Protein AF-A0A396QFG9-F1 (afdb_monomer_lite)

Sequence (154 aa):
MPWQSQEIKNYLDIYSLTGQKKYLEDLRSYMVAKDYFAAGEEGVDLLTVKEKAEILIDQRNINNPEGSDGLDGIRQNLRLLRQTNLEDTRLIICSMEGDYNYYDIDRLLSSEEYGDMAGRVVLTAEPNYLARFSSANQVVSYQRRFMNAANGAK

Secondary structure (DSSP, 8-state):
---HHHHHHHHHHHHHHH--THHHHHHHHHHHHTTSS-TT-TT--HHHHHHHHHHHHHHTTTTSTTGGGS-HHHHHHHHHHHHSS-TT--EEE----TTTHHHHHHHHHTSTTTGGGGGGEEE---HHHHHHHHS-HHHHHHHHHHHHHHHH--

Structure (mmCIF, N/CA/C/O backbone):
data_AF-A0A396QFG9-F1
#
_entry.id   AF-A0A396QFG9-F1
#
loop_
_atom_site.group_PDB
_atom_site.id
_atom_site.type_symbol
_atom_site.label_atom_id
_atom_site.label_alt_id
_atom_site.label_comp_id
_atom_site.label_asym_id
_atom_site.label_entity_id
_atom_site.label_seq_id
_atom_site.pdbx_PDB_ins_code
_atom_site.Cartn_x
_atom_site.Cartn_y
_atom_site.Cartn_z
_atom_site.occupancy
_atom_site.B_iso_or_equiv
_atom_site.auth_seq_id
_atom_site.auth_comp_id
_atom_site.auth_asym_id
_atom_site.auth_atom_id
_atom_site.pdbx_PDB_model_num
ATOM 1 N N . MET A 1 1 ? -2.734 6.185 -4.277 1.00 43.31 1 MET A N 1
ATOM 2 C CA . MET A 1 1 ? -3.288 5.469 -3.103 1.00 43.31 1 MET A CA 1
ATOM 3 C C . MET A 1 1 ? -2.950 6.245 -1.838 1.00 43.31 1 MET A C 1
ATOM 5 O O . MET A 1 1 ? -1.851 6.078 -1.323 1.00 43.31 1 MET A O 1
ATOM 9 N N . PRO A 1 2 ? -3.828 7.136 -1.351 1.00 51.00 2 PRO A N 1
ATOM 10 C CA . PRO A 1 2 ? -3.590 7.778 -0.069 1.00 51.00 2 PRO A CA 1
ATOM 11 C C . PRO A 1 2 ? -3.589 6.717 1.040 1.00 51.00 2 PRO A C 1
ATOM 13 O O . PRO A 1 2 ? -4.440 5.830 1.081 1.00 51.00 2 PRO A O 1
ATOM 16 N N . TRP A 1 3 ? -2.574 6.832 1.883 1.00 73.69 3 TRP A N 1
ATOM 17 C CA . TRP A 1 3 ? -2.201 6.133 3.108 1.00 73.69 3 TRP A CA 1
ATOM 18 C C . TRP A 1 3 ? -3.390 5.758 4.006 1.00 73.69 3 TRP A C 1
ATOM 20 O O . TRP A 1 3 ? -3.656 6.408 5.013 1.00 73.69 3 TRP A O 1
ATOM 30 N N . GLN A 1 4 ? -4.127 4.700 3.654 1.00 84.12 4 GLN A N 1
ATOM 31 C CA . GLN A 1 4 ? -5.367 4.337 4.355 1.00 84.12 4 GLN A CA 1
ATOM 32 C C . GLN A 1 4 ? -5.133 4.062 5.843 1.00 84.12 4 GLN A C 1
ATOM 34 O O . GLN A 1 4 ? -5.917 4.482 6.687 1.00 84.12 4 GLN A O 1
ATOM 39 N N . SER A 1 5 ? -4.024 3.398 6.168 1.00 87.88 5 SER A N 1
ATOM 40 C CA . SER A 1 5 ? -3.612 3.126 7.546 1.00 87.88 5 SER A CA 1
ATOM 41 C C . SER A 1 5 ? -3.380 4.426 8.325 1.00 87.88 5 SER A C 1
ATOM 43 O O . SER A 1 5 ? -3.782 4.524 9.482 1.00 87.88 5 SER A O 1
ATOM 45 N N . GLN A 1 6 ? -2.792 5.444 7.685 1.00 89.25 6 GLN A N 1
ATOM 46 C CA . GLN A 1 6 ? -2.527 6.744 8.305 1.00 89.25 6 GLN A CA 1
ATOM 47 C C . GLN A 1 6 ? -3.822 7.515 8.559 1.00 89.25 6 GLN A C 1
ATOM 49 O O . GLN A 1 6 ? -3.986 8.088 9.630 1.00 89.25 6 GLN A O 1
ATOM 54 N N . GLU A 1 7 ? -4.763 7.486 7.616 1.00 91.00 7 GLU A N 1
ATOM 55 C CA . GLU A 1 7 ? -6.079 8.108 7.795 1.00 91.00 7 GLU A CA 1
ATOM 56 C C . GLU A 1 7 ? -6.853 7.459 8.949 1.00 91.00 7 GLU A C 1
ATOM 58 O O . GLU A 1 7 ? -7.350 8.159 9.831 1.00 91.00 7 GLU A O 1
ATOM 63 N N . ILE A 1 8 ? -6.885 6.122 9.007 1.00 93.75 8 ILE A N 1
ATOM 64 C CA . ILE A 1 8 ? -7.499 5.384 10.123 1.00 93.75 8 ILE A CA 1
ATOM 65 C C . ILE A 1 8 ? -6.832 5.779 11.448 1.00 93.75 8 ILE A C 1
ATOM 67 O O . ILE A 1 8 ? -7.526 6.064 12.428 1.00 93.75 8 ILE A O 1
ATOM 71 N N . LYS A 1 9 ? -5.494 5.865 11.473 1.00 93.12 9 LYS A N 1
ATOM 72 C CA . LYS A 1 9 ? -4.738 6.295 12.654 1.00 93.12 9 LYS A CA 1
ATOM 73 C C . LYS A 1 9 ? -5.111 7.709 13.085 1.00 93.12 9 LYS A C 1
ATOM 75 O O . LYS A 1 9 ? -5.359 7.925 14.266 1.00 93.12 9 LYS A O 1
ATOM 80 N N . ASN A 1 10 ? -5.218 8.647 12.147 1.00 94.19 10 ASN A N 1
ATOM 81 C CA . ASN A 1 10 ? -5.577 10.032 12.442 1.00 94.19 10 ASN A CA 1
ATOM 82 C C . ASN A 1 10 ? -6.943 10.119 13.145 1.00 94.19 10 ASN A C 1
ATOM 84 O O . ASN A 1 10 ? -7.072 10.824 14.145 1.00 94.19 10 ASN A O 1
ATOM 88 N N . TYR A 1 11 ? -7.951 9.370 12.682 1.00 96.00 11 TYR A N 1
ATOM 89 C CA . TYR A 1 11 ? -9.261 9.339 13.342 1.00 96.00 11 TYR A CA 1
ATOM 90 C C . TYR A 1 11 ? -9.190 8.795 14.773 1.00 96.00 11 TYR A C 1
ATOM 92 O O . TYR A 1 11 ? -9.790 9.379 15.682 1.00 96.00 11 TYR A O 1
ATOM 100 N N . LEU A 1 12 ? -8.452 7.702 14.990 1.00 95.38 12 LEU A N 1
ATOM 101 C CA . LEU A 1 12 ? -8.295 7.113 16.321 1.00 95.38 12 LEU A CA 1
ATOM 102 C C . LEU A 1 12 ? -7.505 8.013 17.270 1.00 95.38 12 LEU A C 1
ATOM 104 O O . LEU A 1 12 ? -7.906 8.176 18.422 1.00 95.38 12 LEU A O 1
ATOM 108 N N . ASP A 1 13 ? -6.426 8.631 16.791 1.00 95.19 13 ASP A N 1
ATOM 109 C CA . ASP A 1 13 ? -5.609 9.553 17.576 1.00 95.19 13 ASP A CA 1
ATOM 110 C C . ASP A 1 13 ? -6.464 10.740 18.041 1.00 95.19 13 ASP A C 1
ATOM 112 O O . ASP A 1 13 ? -6.509 11.050 19.234 1.00 95.19 13 ASP A O 1
ATOM 116 N N . ILE A 1 14 ? -7.223 11.367 17.135 1.00 95.69 14 ILE A N 1
ATOM 117 C CA . ILE A 1 14 ? -8.086 12.501 17.489 1.00 95.69 14 ILE A CA 1
ATOM 118 C C . ILE A 1 14 ? -9.203 12.065 18.446 1.00 95.69 14 ILE A C 1
ATOM 120 O O . ILE A 1 14 ? -9.503 12.778 19.410 1.00 95.69 14 ILE A O 1
ATOM 124 N N . TYR A 1 15 ? -9.801 10.888 18.239 1.00 96.38 15 TYR A N 1
ATOM 125 C CA . TYR A 1 15 ? -10.767 10.334 19.186 1.00 96.38 15 TYR A CA 1
ATOM 126 C C . TYR A 1 15 ? -10.146 10.131 20.575 1.00 96.38 15 TYR A C 1
ATOM 128 O O . TYR A 1 15 ? -10.753 10.521 21.570 1.00 96.38 15 TYR A O 1
ATOM 136 N N . SER A 1 16 ? -8.929 9.590 20.655 1.00 94.31 16 SER A N 1
ATOM 137 C CA . SER A 1 16 ? -8.236 9.354 21.928 1.00 94.31 16 SER A CA 1
ATOM 138 C C . SER A 1 16 ? -7.942 10.649 22.693 1.00 94.31 16 SER A C 1
ATOM 140 O O . SER A 1 16 ? -8.039 10.676 23.918 1.00 94.31 16 SER A O 1
ATOM 142 N N . LEU A 1 17 ? -7.655 11.740 21.972 1.00 95.81 17 LEU A N 1
ATOM 143 C CA . LEU A 1 17 ? -7.371 13.055 22.548 1.00 95.81 17 LEU A CA 1
ATOM 144 C C . LEU A 1 17 ? -8.635 13.820 22.959 1.00 95.81 17 LEU A C 1
ATOM 146 O O . LEU A 1 17 ? -8.606 14.586 23.919 1.00 95.81 17 LEU A O 1
ATOM 150 N N . THR A 1 18 ? -9.735 13.658 22.219 1.00 95.88 18 THR A N 1
ATOM 151 C CA . THR A 1 18 ? -10.941 14.492 22.382 1.00 95.88 18 THR A CA 1
ATOM 152 C C . THR A 1 18 ? -12.105 13.778 23.065 1.00 95.88 18 THR A C 1
ATOM 154 O O . THR A 1 18 ? -12.995 14.440 23.597 1.00 95.88 18 THR A O 1
ATOM 157 N N . GLY A 1 19 ? -12.155 12.445 23.001 1.00 93.06 19 GLY A N 1
ATOM 158 C CA . GLY A 1 19 ? -13.299 11.627 23.412 1.00 93.06 19 GLY A CA 1
ATOM 159 C C . GLY A 1 19 ? -14.570 11.842 22.576 1.00 93.06 19 GLY A C 1
ATOM 160 O O . GLY A 1 19 ? -15.638 11.344 22.939 1.00 93.06 19 GLY A O 1
ATOM 161 N N . GLN A 1 20 ? -14.506 12.598 21.473 1.00 93.94 20 GLN A N 1
ATOM 162 C CA . GLN A 1 20 ? -15.688 12.947 20.686 1.00 93.94 20 GLN A CA 1
ATOM 163 C C . GLN A 1 20 ? -16.093 11.802 19.753 1.00 93.94 20 GLN A C 1
ATOM 165 O O . GLN A 1 20 ? -15.393 11.487 18.794 1.00 93.94 20 GLN A O 1
ATOM 170 N N . LYS A 1 21 ? -17.284 11.233 19.981 1.00 94.56 21 LYS A N 1
ATOM 171 C CA . LYS A 1 21 ? -17.836 10.117 19.186 1.00 94.56 21 LYS A CA 1
ATOM 172 C C . LYS A 1 21 ? -17.927 10.398 17.685 1.00 94.56 21 LYS A C 1
ATOM 174 O O . LYS A 1 21 ? -17.823 9.460 16.903 1.00 94.56 21 LYS A O 1
ATOM 179 N N . LYS A 1 22 ? -18.051 11.669 17.292 1.00 95.94 22 LYS A N 1
ATOM 180 C CA . LYS A 1 22 ? -18.069 12.101 15.891 1.00 95.94 22 LYS A CA 1
ATOM 181 C C . LYS A 1 22 ? -16.900 11.524 15.083 1.00 95.94 22 LYS A C 1
ATOM 183 O O . LYS A 1 22 ? -17.103 11.074 13.966 1.00 95.94 22 LYS A O 1
ATOM 188 N N . TYR A 1 23 ? -15.696 11.451 15.654 1.00 96.00 23 TYR A N 1
ATOM 189 C CA . TYR A 1 23 ? -14.540 10.900 14.939 1.00 96.00 23 TYR A CA 1
ATOM 190 C C . TYR A 1 23 ? -14.660 9.395 14.667 1.00 96.00 23 TYR A C 1
ATOM 192 O O . TYR A 1 23 ? -14.132 8.919 13.668 1.00 96.00 23 TYR A O 1
ATOM 200 N N . LEU A 1 24 ? -15.391 8.649 15.504 1.00 96.19 24 LEU A N 1
ATOM 201 C CA . LEU A 1 24 ? -15.711 7.245 15.233 1.00 96.19 24 LEU A CA 1
ATOM 202 C C . LEU A 1 24 ? -16.830 7.102 14.190 1.00 96.19 24 LEU A C 1
ATOM 204 O O . LEU A 1 24 ? -16.826 6.141 13.427 1.00 96.19 24 LEU A O 1
ATOM 208 N N . GLU A 1 25 ? -17.771 8.047 14.126 1.00 95.69 25 GLU A N 1
ATOM 209 C CA . GLU A 1 25 ? -18.801 8.096 13.075 1.00 95.69 25 GLU A CA 1
ATOM 210 C C . GLU A 1 25 ? -18.185 8.414 11.704 1.00 95.69 25 GLU A C 1
ATOM 212 O O . GLU A 1 25 ? -18.510 7.763 10.705 1.00 95.69 25 GLU A O 1
ATOM 217 N N . ASP A 1 26 ? -17.252 9.368 11.670 1.00 95.62 26 ASP A N 1
ATOM 218 C CA . ASP A 1 26 ? -16.472 9.719 10.484 1.00 95.62 26 ASP A CA 1
ATOM 219 C C . ASP A 1 26 ? -15.583 8.537 10.061 1.00 95.62 26 ASP A C 1
ATOM 221 O O . ASP A 1 26 ? -15.575 8.161 8.888 1.00 95.62 26 ASP A O 1
ATOM 225 N N . LEU A 1 27 ? -14.915 7.876 11.018 1.00 96.06 27 LEU A N 1
ATOM 226 C CA . LEU A 1 27 ? -14.138 6.659 10.768 1.00 96.06 27 LEU A CA 1
ATOM 227 C C . LEU A 1 27 ? -15.005 5.526 10.211 1.00 96.06 27 LEU A C 1
ATOM 229 O O . LEU A 1 27 ? -14.605 4.871 9.253 1.00 96.06 27 LEU A O 1
ATOM 233 N N . ARG A 1 28 ? -16.204 5.299 10.759 1.00 95.44 28 ARG A N 1
ATOM 234 C CA . ARG A 1 28 ? -17.142 4.297 10.231 1.00 95.44 28 ARG A CA 1
ATOM 235 C C . ARG A 1 28 ? -17.504 4.605 8.784 1.00 95.44 28 ARG A C 1
ATOM 237 O O . ARG A 1 28 ? -17.432 3.721 7.935 1.00 95.44 28 ARG A O 1
ATOM 244 N N . SER A 1 29 ? -17.847 5.859 8.502 1.00 93.94 29 SER A N 1
ATOM 245 C CA . SER A 1 29 ? -18.189 6.317 7.153 1.00 93.94 29 SER A CA 1
ATOM 246 C C . SER A 1 29 ? -17.020 6.118 6.184 1.00 93.94 29 SER A C 1
ATOM 248 O O . SER A 1 29 ? -17.211 5.625 5.074 1.00 93.94 29 SER A O 1
ATOM 250 N N . TYR A 1 30 ? -15.798 6.421 6.628 1.00 94.38 30 TYR A N 1
ATOM 251 C CA . TYR A 1 30 ? -14.573 6.159 5.878 1.00 94.38 30 TYR A CA 1
ATOM 252 C C . TYR A 1 30 ? -14.365 4.660 5.618 1.00 94.38 30 TYR A C 1
ATOM 254 O O . TYR A 1 30 ? -14.087 4.264 4.489 1.00 94.38 30 TYR A O 1
ATOM 262 N N . MET A 1 31 ? -14.528 3.816 6.639 1.00 94.06 31 MET A N 1
ATOM 263 C CA . MET A 1 31 ? -14.329 2.370 6.537 1.00 94.06 31 MET A CA 1
ATOM 264 C C . MET A 1 31 ? -15.358 1.699 5.620 1.00 94.06 31 MET A C 1
ATOM 266 O O . MET A 1 31 ? -14.980 0.814 4.858 1.00 94.06 31 MET A O 1
ATOM 270 N N . VAL A 1 32 ? -16.618 2.143 5.630 1.00 92.88 32 VAL A N 1
ATOM 271 C CA . VAL A 1 32 ? -17.638 1.700 4.662 1.00 92.88 32 VAL A CA 1
ATOM 272 C C . VAL A 1 32 ? -17.263 2.152 3.247 1.00 92.88 32 VAL A C 1
ATOM 274 O O . VAL A 1 32 ? -17.252 1.345 2.328 1.00 92.88 32 VAL A O 1
ATOM 277 N N . ALA A 1 33 ? -16.866 3.416 3.065 1.00 91.81 33 ALA A N 1
ATOM 278 C CA . ALA A 1 33 ? -16.471 3.950 1.756 1.00 91.81 33 ALA A CA 1
ATOM 279 C C . ALA A 1 33 ? -15.191 3.319 1.172 1.00 91.81 33 ALA A C 1
ATOM 281 O O . ALA A 1 33 ? -14.880 3.526 -0.003 1.00 91.81 33 ALA A O 1
ATOM 282 N N . LYS A 1 34 ? -14.413 2.612 1.998 1.00 90.62 34 LYS A N 1
ATOM 283 C CA . LYS A 1 34 ? -13.196 1.881 1.617 1.00 90.62 34 LYS A CA 1
ATOM 284 C C . LYS A 1 34 ? -13.363 0.364 1.709 1.00 90.62 34 LYS A C 1
ATOM 286 O O . LYS A 1 34 ? -12.360 -0.341 1.757 1.00 90.62 34 LYS A O 1
ATOM 291 N N . ASP A 1 35 ? -14.605 -0.115 1.756 1.00 90.44 35 ASP A N 1
ATOM 292 C CA . ASP A 1 35 ? -14.962 -1.537 1.727 1.00 90.44 35 ASP A CA 1
ATOM 293 C C . ASP A 1 35 ? -14.361 -2.369 2.881 1.00 90.44 35 ASP A C 1
ATOM 295 O O . ASP A 1 35 ? -14.256 -3.593 2.801 1.00 90.44 35 ASP A O 1
ATOM 299 N N . TYR A 1 36 ? -13.985 -1.732 3.999 1.00 90.88 36 TYR A N 1
ATOM 300 C CA . TYR A 1 36 ? -13.642 -2.452 5.233 1.00 90.88 3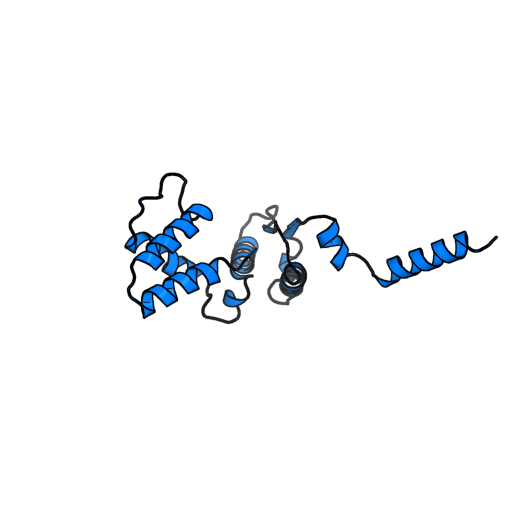6 TYR A CA 1
ATOM 301 C C . TYR A 1 36 ? -14.887 -3.028 5.914 1.00 90.88 36 TYR A C 1
ATOM 303 O O . TYR A 1 36 ? -14.764 -3.943 6.728 1.00 90.88 36 TYR A O 1
ATOM 311 N N . PHE A 1 37 ? -16.064 -2.490 5.608 1.00 92.25 37 PHE A N 1
ATOM 312 C CA . PHE A 1 37 ? -17.373 -3.025 5.971 1.00 92.25 37 PHE A CA 1
ATOM 313 C C . PHE A 1 37 ? -18.192 -3.210 4.694 1.00 92.25 37 PHE A C 1
ATOM 315 O O . PHE A 1 37 ? -17.999 -2.472 3.727 1.00 92.25 37 PHE A O 1
ATOM 322 N N . ALA A 1 38 ? -19.068 -4.210 4.676 1.00 87.00 38 ALA A N 1
ATOM 323 C CA . ALA A 1 38 ? -19.897 -4.498 3.515 1.00 87.00 38 ALA A CA 1
ATOM 324 C C . ALA A 1 38 ? -20.958 -3.403 3.299 1.00 87.00 38 ALA A C 1
ATOM 326 O O . ALA A 1 38 ? -21.370 -2.710 4.230 1.00 87.00 38 ALA A O 1
ATOM 327 N N . ALA A 1 39 ? -21.445 -3.273 2.062 1.00 79.31 39 ALA A N 1
ATOM 328 C CA . ALA A 1 39 ? -22.589 -2.412 1.768 1.00 79.31 39 ALA A CA 1
ATOM 329 C C . ALA A 1 39 ? -23.810 -2.854 2.603 1.00 79.31 39 ALA A C 1
ATOM 331 O O . ALA A 1 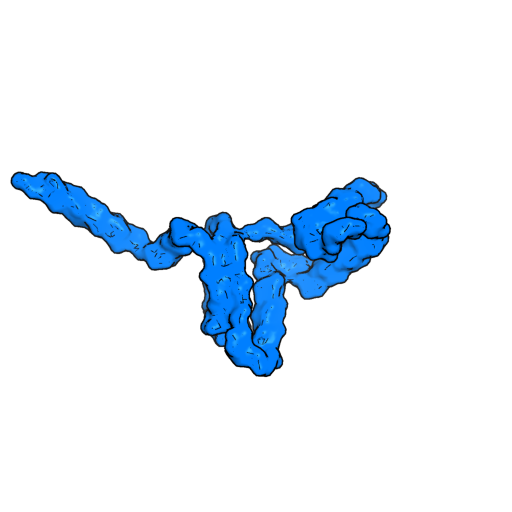39 ? -24.155 -4.039 2.598 1.00 79.31 39 ALA A O 1
ATOM 332 N N . GLY A 1 40 ? -24.457 -1.926 3.316 1.00 79.81 40 GLY A N 1
ATOM 333 C CA . GLY A 1 40 ? -25.531 -2.234 4.271 1.00 79.81 40 GLY A CA 1
ATOM 334 C C . GLY A 1 40 ? -25.086 -2.333 5.739 1.00 79.81 40 GLY A C 1
ATOM 335 O O . GLY A 1 40 ? -25.929 -2.489 6.624 1.00 79.81 40 GLY A O 1
ATOM 336 N N . GLU A 1 41 ? -23.783 -2.240 6.026 1.00 84.88 41 GLU A N 1
ATOM 337 C CA . GLU A 1 41 ? -23.226 -2.218 7.387 1.00 84.88 41 GLU A CA 1
ATOM 338 C C . GLU A 1 41 ? -23.023 -0.784 7.931 1.00 84.88 41 GLU A C 1
ATOM 340 O O . GLU A 1 41 ? -22.219 -0.546 8.833 1.00 84.88 41 GLU A O 1
ATOM 345 N N . GLU A 1 42 ? -23.775 0.210 7.445 1.00 86.94 42 GLU A N 1
ATOM 346 C CA . GLU A 1 42 ? -23.637 1.611 7.884 1.00 86.94 42 GLU A CA 1
ATOM 347 C C . GLU A 1 42 ? -24.008 1.811 9.367 1.00 86.94 42 GLU A C 1
ATOM 349 O O . GLU A 1 42 ? -23.629 2.803 9.994 1.00 86.94 42 GLU A O 1
ATOM 354 N N . GLY A 1 43 ? -24.744 0.853 9.938 1.00 89.31 43 GLY A N 1
ATOM 355 C CA . GLY A 1 43 ? -25.191 0.837 11.327 1.00 89.31 43 GLY A CA 1
ATOM 356 C C . GLY A 1 43 ? -24.260 0.131 12.316 1.00 89.31 43 GLY A C 1
ATOM 357 O O . GLY A 1 43 ? -24.658 -0.008 13.472 1.00 89.31 43 GLY A O 1
ATOM 358 N N . VAL A 1 44 ? -23.064 -0.325 11.912 1.00 91.88 44 VAL A N 1
ATOM 359 C CA . VAL A 1 44 ? -22.130 -1.011 12.831 1.00 91.88 44 VAL A CA 1
ATOM 360 C C . VAL A 1 44 ? -21.828 -0.128 14.043 1.00 91.88 44 VAL A C 1
ATOM 362 O O . VAL A 1 44 ? -21.655 1.091 13.929 1.00 91.88 44 VAL A O 1
ATOM 365 N N . ASP A 1 45 ? -21.799 -0.756 15.217 1.00 95.31 45 ASP A N 1
ATOM 366 C CA . ASP A 1 45 ? -21.520 -0.099 16.487 1.00 95.31 45 ASP A CA 1
ATOM 367 C C . ASP A 1 45 ? -20.128 0.568 16.495 1.00 95.31 45 ASP A C 1
ATOM 369 O O . ASP A 1 45 ? -19.149 0.044 15.962 1.00 95.31 45 ASP A O 1
ATOM 373 N N . LEU A 1 46 ? -20.036 1.742 17.126 1.00 95.06 46 LEU A N 1
ATOM 374 C CA . LEU A 1 46 ? -18.819 2.557 17.125 1.00 95.06 46 LEU A CA 1
ATOM 375 C C . LEU A 1 46 ? -17.662 1.897 17.883 1.00 95.06 46 LEU A C 1
ATOM 377 O O . LEU A 1 46 ? -16.507 2.118 17.518 1.00 95.06 46 LEU A O 1
ATOM 381 N N . LEU A 1 47 ? -17.944 1.098 18.918 1.00 95.19 47 LEU A N 1
ATOM 382 C CA . LEU A 1 47 ? -16.897 0.357 19.623 1.00 95.19 47 LEU A CA 1
ATOM 383 C C . LEU A 1 47 ? -16.318 -0.734 18.716 1.00 95.19 47 LEU A C 1
ATOM 385 O O . LEU A 1 47 ? -15.103 -0.845 18.607 1.00 95.19 47 LEU A O 1
ATOM 389 N N . THR A 1 48 ? -17.169 -1.439 17.973 1.00 95.12 48 THR A N 1
ATOM 390 C CA . THR A 1 48 ? -16.751 -2.441 16.978 1.00 95.12 48 THR A CA 1
ATOM 391 C C . THR A 1 48 ? -15.901 -1.815 15.864 1.00 95.12 48 THR A C 1
ATOM 393 O O . THR A 1 48 ? -14.886 -2.379 15.452 1.00 95.12 48 THR A O 1
ATOM 396 N N . VAL A 1 49 ? -16.278 -0.621 15.389 1.00 95.69 49 VAL A N 1
ATOM 397 C CA . VAL A 1 49 ? -15.480 0.153 14.418 1.00 95.69 49 VAL A CA 1
ATOM 398 C C . VAL A 1 49 ? -14.105 0.484 14.992 1.00 95.69 49 VAL A C 1
ATOM 400 O O . VAL A 1 49 ? -13.095 0.262 14.324 1.00 95.69 49 VAL A O 1
ATOM 403 N N . LYS A 1 50 ? -14.062 0.974 16.236 1.00 96.50 50 LYS A N 1
ATOM 404 C CA . LYS A 1 50 ? -12.819 1.305 16.940 1.00 96.50 50 LYS A CA 1
ATOM 405 C C . LYS A 1 50 ? -11.916 0.079 17.086 1.00 96.50 50 LYS A C 1
ATOM 407 O O . LYS A 1 50 ? -10.763 0.140 16.678 1.00 96.50 50 LYS A O 1
ATOM 412 N N . GLU A 1 51 ? -12.442 -1.027 17.607 1.00 96.50 51 GLU A N 1
ATOM 413 C CA . GLU A 1 51 ? -11.689 -2.272 17.809 1.00 96.50 51 GLU A CA 1
ATOM 414 C C . GLU A 1 51 ? -11.113 -2.798 16.490 1.00 96.50 51 GLU A C 1
ATOM 416 O O . GLU A 1 51 ? -9.930 -3.124 16.408 1.00 96.50 51 GLU A O 1
ATOM 421 N N . LYS A 1 52 ? -11.915 -2.812 15.417 1.00 95.19 52 LYS A N 1
ATOM 422 C CA . LYS A 1 52 ? -11.448 -3.236 14.091 1.00 95.19 52 LYS A CA 1
ATOM 423 C C . LYS A 1 52 ? -10.344 -2.325 13.555 1.00 95.19 52 LYS A C 1
ATOM 425 O O . LYS A 1 52 ? -9.368 -2.818 12.993 1.00 95.19 52 LYS A O 1
ATOM 430 N N . ALA A 1 53 ? -10.486 -1.013 13.718 1.00 95.06 53 ALA A N 1
ATOM 431 C CA . ALA A 1 53 ? -9.482 -0.040 13.303 1.00 95.06 53 ALA A CA 1
ATOM 432 C C . ALA A 1 53 ? -8.168 -0.181 14.091 1.00 95.06 53 ALA A C 1
ATOM 434 O O . ALA A 1 53 ? -7.094 -0.129 13.493 1.00 95.06 53 ALA A O 1
ATOM 435 N N . GLU A 1 54 ? -8.246 -0.419 15.402 1.00 94.88 54 GLU A N 1
ATOM 436 C CA . GLU A 1 54 ? -7.080 -0.671 16.258 1.00 94.88 54 GLU A CA 1
ATOM 437 C C . GLU A 1 54 ? -6.347 -1.950 15.829 1.00 94.88 54 GLU A C 1
ATOM 439 O O . GLU A 1 54 ? -5.131 -1.921 15.642 1.00 94.88 54 GLU A O 1
ATOM 444 N N . ILE A 1 55 ? -7.083 -3.037 15.560 1.00 93.69 55 ILE A N 1
ATOM 445 C CA . ILE A 1 55 ? -6.517 -4.288 15.027 1.00 93.69 55 ILE A CA 1
ATOM 446 C C . ILE A 1 55 ? -5.837 -4.056 13.673 1.00 93.69 55 ILE A C 1
ATOM 448 O O . ILE A 1 55 ? -4.738 -4.556 13.444 1.00 93.69 55 ILE A O 1
ATOM 452 N N . LEU A 1 56 ? -6.464 -3.302 12.763 1.00 90.81 56 LEU A N 1
ATOM 453 C CA . LEU A 1 56 ? -5.895 -3.016 11.441 1.00 90.81 56 LEU A CA 1
ATOM 454 C C . LEU A 1 56 ? -4.570 -2.258 11.537 1.00 90.81 56 LEU A C 1
ATOM 456 O O . LEU A 1 56 ? -3.626 -2.586 10.822 1.00 90.81 56 LEU A O 1
ATOM 460 N N . ILE A 1 57 ? -4.501 -1.254 12.407 1.00 90.56 57 ILE A N 1
ATOM 461 C CA . ILE A 1 57 ? -3.295 -0.456 12.637 1.00 90.56 57 ILE A CA 1
ATOM 462 C C . ILE A 1 57 ? -2.169 -1.297 13.230 1.00 90.56 57 ILE A C 1
ATOM 464 O O . ILE A 1 57 ? -1.028 -1.195 12.772 1.00 90.56 57 ILE A O 1
ATOM 468 N N . ASP A 1 58 ? -2.495 -2.123 14.222 1.00 89.62 58 ASP A N 1
ATOM 469 C CA . ASP A 1 58 ? -1.537 -3.004 14.882 1.00 89.62 58 ASP A CA 1
ATOM 470 C C . ASP A 1 58 ? -0.959 -4.021 13.888 1.00 89.62 58 ASP A C 1
ATOM 472 O O . ASP A 1 58 ? 0.254 -4.098 13.698 1.00 89.62 58 ASP A O 1
ATOM 476 N N . GLN A 1 59 ? -1.830 -4.700 13.133 1.00 85.88 59 GLN A N 1
ATOM 477 C CA . GLN A 1 59 ? -1.436 -5.658 12.093 1.00 85.88 59 GLN A CA 1
ATOM 478 C C . GLN A 1 59 ? -0.572 -5.035 10.990 1.00 85.88 59 GLN A C 1
ATOM 480 O O . GLN A 1 59 ? 0.292 -5.703 10.425 1.00 85.88 59 GLN A O 1
ATOM 485 N N . ARG A 1 60 ? -0.801 -3.761 10.663 1.00 85.75 60 ARG A N 1
ATOM 486 C CA . ARG A 1 60 ? -0.047 -3.030 9.635 1.00 85.75 60 ARG A CA 1
ATOM 487 C C . ARG A 1 60 ? 1.227 -2.376 10.160 1.00 85.75 60 ARG A C 1
ATOM 489 O O . ARG A 1 60 ? 1.977 -1.798 9.378 1.00 85.75 60 ARG A O 1
ATOM 496 N N . ASN A 1 61 ? 1.494 -2.494 11.460 1.00 87.25 61 ASN A N 1
ATOM 497 C CA . ASN A 1 61 ? 2.722 -2.033 12.098 1.00 87.25 61 ASN A CA 1
ATOM 498 C C . ASN A 1 61 ? 2.997 -0.530 11.890 1.00 87.25 61 ASN A C 1
ATOM 500 O O . ASN A 1 61 ? 4.145 -0.099 11.821 1.00 87.25 61 ASN A O 1
ATOM 504 N N . ILE A 1 62 ? 1.949 0.296 11.779 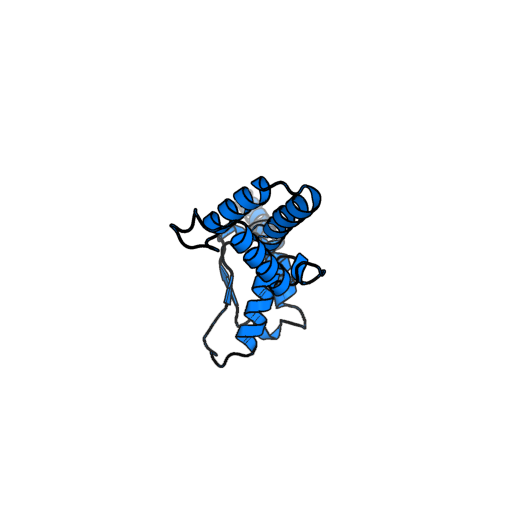1.00 87.50 62 ILE A N 1
ATOM 505 C CA . ILE A 1 62 ? 2.084 1.705 11.353 1.00 87.50 62 ILE A CA 1
ATOM 506 C C . ILE A 1 62 ? 2.896 2.572 12.327 1.00 87.50 62 ILE A C 1
ATOM 508 O O . ILE A 1 62 ? 3.360 3.654 11.984 1.00 87.50 62 ILE A O 1
ATOM 512 N N . ASN A 1 63 ? 3.038 2.124 13.573 1.00 86.38 63 ASN A N 1
ATOM 513 C CA . ASN A 1 63 ? 3.720 2.875 14.622 1.00 86.38 63 ASN A CA 1
ATOM 514 C C . ASN A 1 63 ? 5.251 2.819 14.493 1.00 86.38 63 ASN A C 1
ATOM 516 O O . ASN A 1 63 ? 5.952 3.381 15.335 1.00 86.38 63 ASN A O 1
ATOM 520 N N . ASN A 1 64 ? 5.780 2.150 13.465 1.00 87.94 64 ASN A N 1
ATOM 521 C CA . ASN A 1 64 ? 7.201 2.114 13.164 1.00 87.94 64 ASN A CA 1
ATOM 522 C C . ASN A 1 64 ? 7.502 2.645 11.745 1.00 87.94 64 ASN A C 1
ATOM 524 O O . ASN A 1 64 ? 6.594 2.755 10.918 1.00 87.94 64 ASN A O 1
ATOM 528 N N . PRO A 1 65 ? 8.777 2.962 11.438 1.00 85.44 65 PRO A N 1
ATOM 529 C CA . PRO A 1 65 ? 9.150 3.494 10.129 1.00 85.44 65 PRO A CA 1
ATOM 530 C C . PRO A 1 65 ? 8.729 2.599 8.957 1.00 85.44 65 PRO A C 1
ATOM 532 O O . PRO A 1 65 ? 8.294 3.114 7.935 1.00 85.44 65 PRO A O 1
ATOM 535 N N . GLU A 1 66 ? 8.806 1.276 9.123 1.00 83.88 66 GLU A N 1
ATOM 536 C CA . GLU A 1 66 ? 8.457 0.302 8.086 1.00 83.88 66 GLU A CA 1
ATOM 537 C C . GLU A 1 66 ? 6.961 0.312 7.740 1.00 83.88 66 GLU A C 1
ATOM 539 O O . GLU A 1 66 ? 6.612 0.313 6.570 1.00 83.88 66 GLU A O 1
ATOM 544 N N . GLY A 1 67 ? 6.057 0.322 8.719 1.00 84.50 67 GLY A N 1
ATOM 545 C CA . GLY A 1 67 ? 4.615 0.343 8.460 1.00 84.50 67 GLY A CA 1
ATOM 546 C C . GLY A 1 67 ? 4.091 1.735 8.105 1.00 84.50 67 GLY A C 1
ATOM 547 O O . GLY A 1 67 ? 3.050 1.866 7.466 1.00 84.50 67 GLY A O 1
ATOM 548 N N . SER A 1 68 ? 4.811 2.788 8.499 1.00 85.00 68 SER A N 1
ATOM 549 C CA . SER A 1 68 ? 4.405 4.176 8.252 1.00 85.00 68 SER A CA 1
ATOM 550 C C . SER A 1 68 ? 4.702 4.686 6.839 1.00 85.00 68 SER A C 1
ATOM 552 O O . SER A 1 68 ? 4.259 5.781 6.508 1.00 85.00 68 SER A O 1
ATOM 554 N N . ASP A 1 69 ? 5.427 3.923 6.009 1.00 85.88 69 ASP A N 1
ATOM 555 C CA . ASP A 1 69 ? 5.846 4.322 4.655 1.00 85.88 69 ASP A CA 1
ATOM 556 C C . ASP A 1 69 ? 4.845 3.954 3.535 1.00 85.88 69 ASP A C 1
ATOM 558 O O . ASP A 1 69 ? 5.131 4.148 2.353 1.00 85.88 69 ASP A O 1
ATOM 562 N N . GLY A 1 70 ? 3.648 3.477 3.906 1.00 84.00 70 GLY A N 1
ATOM 563 C CA . GLY A 1 70 ? 2.526 3.283 2.980 1.00 84.00 70 GLY A CA 1
ATOM 564 C C . GLY A 1 70 ? 2.659 2.054 2.086 1.00 84.00 70 GLY A C 1
ATOM 565 O O . GLY A 1 70 ? 1.789 1.805 1.247 1.00 84.00 70 GLY A O 1
ATOM 566 N N . LEU A 1 71 ? 3.726 1.273 2.272 1.00 89.06 71 LEU A N 1
ATOM 567 C CA . LEU A 1 71 ? 3.950 -0.012 1.615 1.00 89.06 71 LEU A CA 1
ATOM 568 C C . LEU A 1 71 ? 3.619 -1.196 2.537 1.00 89.06 71 LEU A C 1
ATOM 570 O O . LEU A 1 71 ? 3.834 -2.346 2.152 1.00 89.06 71 LEU A O 1
ATOM 574 N N . ASP A 1 72 ? 3.075 -0.939 3.728 1.00 86.88 72 ASP A N 1
ATOM 575 C CA . ASP A 1 72 ? 2.625 -1.917 4.727 1.00 86.88 72 ASP A CA 1
ATOM 576 C C . ASP A 1 72 ? 1.792 -3.055 4.114 1.00 86.88 72 ASP A C 1
ATOM 578 O O . ASP A 1 72 ? 2.114 -4.238 4.266 1.00 86.88 72 ASP A O 1
ATOM 582 N N . GLY A 1 73 ? 0.766 -2.706 3.335 1.00 86.44 73 GLY A N 1
ATOM 583 C CA . GLY A 1 73 ? -0.077 -3.682 2.649 1.00 86.44 73 GLY A CA 1
ATOM 584 C C . GLY A 1 73 ? 0.684 -4.494 1.598 1.00 86.44 73 GLY A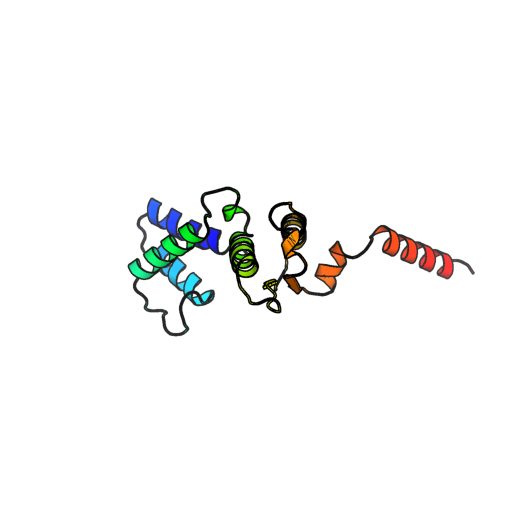 C 1
ATOM 585 O O . GLY A 1 73 ? 0.450 -5.695 1.453 1.00 86.44 73 GLY A O 1
ATOM 586 N N . ILE A 1 74 ? 1.620 -3.871 0.878 1.00 90.69 74 ILE A N 1
ATOM 587 C CA . ILE A 1 74 ? 2.434 -4.558 -0.133 1.00 90.69 74 ILE A CA 1
ATOM 588 C C . ILE A 1 74 ? 3.378 -5.545 0.557 1.00 90.69 74 ILE A C 1
ATOM 590 O O . ILE A 1 74 ? 3.380 -6.721 0.195 1.00 90.69 74 ILE A O 1
ATOM 594 N N . ARG A 1 75 ? 4.115 -5.116 1.591 1.00 90.56 75 ARG A N 1
ATOM 595 C CA . ARG A 1 75 ? 5.037 -5.978 2.350 1.00 90.56 75 ARG A CA 1
ATOM 596 C C . ARG A 1 75 ? 4.338 -7.200 2.917 1.00 90.56 75 ARG A C 1
ATOM 598 O O . ARG A 1 75 ? 4.827 -8.314 2.742 1.00 90.56 75 ARG A O 1
ATOM 605 N N . GLN A 1 76 ? 3.177 -7.015 3.542 1.00 89.50 76 GLN A N 1
ATOM 606 C CA . GLN A 1 76 ? 2.434 -8.132 4.120 1.00 89.50 76 GLN A CA 1
ATOM 607 C C . GLN A 1 76 ? 2.035 -9.164 3.058 1.00 89.50 76 GLN A C 1
ATOM 609 O O . GLN A 1 76 ? 2.211 -10.367 3.257 1.00 89.50 76 GLN A O 1
ATOM 614 N N . ASN A 1 77 ? 1.561 -8.702 1.898 1.00 92.25 77 ASN A N 1
ATOM 615 C CA . ASN A 1 77 ? 1.212 -9.590 0.792 1.00 92.25 77 ASN A CA 1
ATOM 616 C C . ASN A 1 77 ? 2.438 -10.294 0.195 1.00 92.25 77 ASN A C 1
ATOM 618 O O . ASN A 1 77 ? 2.356 -11.477 -0.125 1.00 92.25 77 ASN A O 1
ATOM 622 N N . LEU A 1 78 ? 3.581 -9.612 0.077 1.00 93.69 78 LEU A N 1
ATOM 623 C CA . LEU A 1 78 ? 4.823 -10.229 -0.394 1.00 93.69 78 LEU A CA 1
ATOM 624 C C . LEU A 1 78 ? 5.329 -11.303 0.578 1.00 93.69 78 LEU A C 1
ATOM 626 O O . LEU A 1 78 ? 5.696 -12.390 0.134 1.00 93.69 78 LEU A O 1
ATOM 630 N N . ARG A 1 79 ? 5.291 -11.042 1.893 1.00 92.81 79 ARG A N 1
ATOM 631 C CA . ARG A 1 79 ? 5.645 -12.019 2.940 1.00 92.81 79 ARG A CA 1
ATOM 632 C C . ARG A 1 79 ? 4.785 -13.274 2.847 1.00 92.81 79 ARG A C 1
ATOM 634 O O . ARG A 1 79 ? 5.321 -14.380 2.851 1.00 92.81 79 ARG A O 1
ATOM 641 N N . LEU A 1 80 ? 3.470 -13.098 2.709 1.00 92.94 80 LEU A N 1
ATOM 642 C CA . LEU A 1 80 ? 2.543 -14.210 2.531 1.00 92.94 80 LEU A CA 1
ATOM 643 C C . LEU A 1 80 ? 2.847 -14.972 1.237 1.00 92.94 80 LEU A C 1
ATOM 645 O O . LEU A 1 80 ? 3.070 -16.180 1.267 1.00 92.94 80 LEU A O 1
ATOM 649 N N . LEU A 1 81 ? 2.918 -14.270 0.104 1.00 95.00 81 LEU A N 1
ATOM 650 C CA . LEU A 1 81 ? 3.123 -14.880 -1.209 1.00 95.00 81 LEU A CA 1
ATOM 651 C C . LEU A 1 81 ? 4.428 -15.686 -1.273 1.00 95.00 81 LEU A C 1
ATOM 653 O O . LEU A 1 81 ? 4.437 -16.775 -1.852 1.00 95.00 81 LEU A O 1
ATOM 657 N N . ARG A 1 82 ? 5.499 -15.194 -0.633 1.00 93.94 82 ARG A N 1
ATOM 658 C CA . ARG A 1 82 ? 6.800 -15.875 -0.521 1.00 93.94 82 ARG A CA 1
ATOM 659 C C . ARG A 1 82 ? 6.693 -17.243 0.157 1.00 93.94 82 ARG A C 1
ATOM 661 O O . ARG A 1 82 ? 7.445 -18.145 -0.189 1.00 93.94 82 ARG A O 1
ATOM 668 N N . GLN A 1 83 ? 5.777 -17.400 1.111 1.00 93.88 83 GLN A N 1
ATOM 669 C CA . GLN A 1 83 ? 5.629 -18.623 1.909 1.00 93.88 83 GLN A CA 1
ATOM 670 C C . GLN A 1 83 ? 4.563 -19.587 1.370 1.00 93.88 83 GLN A C 1
ATOM 672 O O . GLN A 1 83 ? 4.490 -20.735 1.805 1.00 93.88 83 GLN A O 1
ATOM 677 N N . THR A 1 84 ? 3.720 -19.141 0.438 1.00 93.81 84 THR A N 1
ATOM 678 C CA . THR A 1 84 ? 2.655 -19.978 -0.135 1.00 93.81 84 THR A CA 1
ATOM 679 C C . THR A 1 84 ? 3.182 -20.947 -1.193 1.00 93.81 84 THR A C 1
ATOM 681 O O . THR A 1 84 ? 4.093 -20.626 -1.951 1.00 93.81 84 THR A O 1
ATOM 684 N N . ASN A 1 85 ? 2.534 -22.106 -1.323 1.00 93.75 85 ASN A N 1
ATOM 685 C CA . ASN A 1 85 ? 2.784 -23.099 -2.378 1.00 93.75 85 ASN A CA 1
ATOM 686 C C . ASN A 1 85 ? 2.093 -22.760 -3.718 1.00 93.75 85 ASN A C 1
ATOM 688 O O . ASN A 1 85 ? 1.847 -23.642 -4.537 1.00 93.75 85 ASN A O 1
ATOM 692 N N . LEU A 1 86 ? 1.737 -21.492 -3.927 1.00 92.69 86 LEU A N 1
ATOM 693 C CA . LEU A 1 86 ? 0.997 -21.022 -5.093 1.00 92.69 86 LEU A CA 1
ATOM 694 C C . LEU A 1 86 ? 1.952 -20.360 -6.087 1.00 92.69 86 LEU A C 1
ATOM 696 O O . LEU A 1 86 ? 1.978 -19.138 -6.198 1.00 92.69 86 LEU A O 1
ATOM 700 N N . GLU A 1 87 ? 2.776 -21.147 -6.775 1.00 88.25 87 GLU A N 1
ATOM 701 C CA . GLU A 1 87 ? 3.883 -20.648 -7.612 1.00 88.25 87 GLU A CA 1
ATOM 702 C C . GLU A 1 87 ? 3.434 -19.681 -8.723 1.00 88.25 87 GLU A C 1
ATOM 704 O O . GLU A 1 87 ? 4.112 -18.686 -8.995 1.00 88.25 87 GLU A O 1
ATOM 709 N N . ASP A 1 88 ? 2.250 -19.897 -9.297 1.00 92.75 88 ASP A N 1
ATOM 710 C CA . ASP A 1 88 ? 1.690 -19.069 -10.375 1.00 92.75 88 ASP A CA 1
ATOM 711 C C . ASP A 1 88 ? 0.966 -17.810 -9.881 1.00 92.75 88 ASP A C 1
ATOM 713 O O . ASP A 1 88 ? 0.664 -16.908 -10.664 1.00 92.75 88 ASP A O 1
ATOM 717 N N . THR A 1 89 ? 0.721 -17.681 -8.576 1.00 95.00 89 THR A N 1
ATOM 718 C CA . THR A 1 89 ? 0.073 -16.486 -8.030 1.00 95.00 89 THR A CA 1
ATOM 719 C C . THR A 1 89 ? 1.019 -15.287 -8.087 1.00 95.00 89 THR A C 1
ATOM 721 O O . THR A 1 89 ? 2.229 -15.402 -7.844 1.00 95.00 89 THR A O 1
ATOM 724 N N . ARG A 1 90 ? 0.462 -14.126 -8.438 1.00 95.62 90 ARG A N 1
ATOM 725 C CA . ARG A 1 90 ? 1.156 -12.840 -8.537 1.00 95.62 90 ARG A CA 1
ATOM 726 C C . ARG A 1 90 ? 0.418 -11.790 -7.718 1.00 95.62 90 ARG A C 1
ATOM 728 O O . ARG A 1 90 ? -0.811 -11.779 -7.703 1.00 95.62 90 ARG A O 1
ATOM 735 N N . LEU A 1 91 ? 1.165 -10.900 -7.073 1.00 95.31 91 LEU A N 1
ATOM 736 C CA . LEU A 1 91 ? 0.593 -9.720 -6.434 1.00 95.31 91 LEU A CA 1
ATOM 737 C C . LEU A 1 91 ? 0.359 -8.649 -7.500 1.00 95.31 91 LEU A C 1
ATOM 739 O O . LEU A 1 91 ? 1.308 -8.179 -8.125 1.00 95.31 91 LEU A O 1
ATOM 743 N N . ILE A 1 92 ? -0.896 -8.260 -7.702 1.00 94.69 92 ILE A N 1
ATOM 744 C CA . ILE A 1 92 ? -1.240 -7.144 -8.583 1.00 94.69 92 ILE A CA 1
ATOM 745 C C . ILE A 1 92 ? -1.224 -5.865 -7.749 1.00 94.69 92 ILE A C 1
ATOM 747 O O . ILE A 1 92 ? -2.008 -5.727 -6.812 1.00 94.69 92 ILE A O 1
ATOM 751 N N . ILE A 1 93 ? -0.352 -4.924 -8.108 1.00 91.38 93 ILE A N 1
ATOM 752 C CA . ILE A 1 93 ? -0.380 -3.562 -7.571 1.00 91.38 93 ILE A CA 1
ATOM 753 C C . ILE A 1 93 ? -1.003 -2.673 -8.642 1.00 91.38 93 ILE A C 1
ATOM 755 O O . ILE A 1 93 ? -0.474 -2.525 -9.747 1.00 91.38 93 ILE A O 1
ATOM 759 N N . CYS A 1 94 ? -2.166 -2.119 -8.324 1.00 86.38 94 CYS A N 1
ATOM 760 C CA . CYS A 1 94 ? -2.958 -1.303 -9.233 1.00 86.38 94 CYS A CA 1
ATOM 761 C C . CYS A 1 94 ? -3.137 0.122 -8.719 1.00 86.38 94 CYS A C 1
ATOM 763 O O . CYS A 1 94 ? -2.828 0.435 -7.568 1.00 86.38 94 CYS A O 1
ATOM 765 N N . SER A 1 95 ? -3.652 0.986 -9.597 1.00 75.00 95 SER A N 1
ATOM 766 C CA . SER A 1 95 ? -3.972 2.382 -9.276 1.00 75.00 95 SER A CA 1
ATOM 767 C C . SER A 1 95 ? -2.764 3.158 -8.736 1.00 75.00 95 SER A C 1
ATOM 769 O O . SER A 1 95 ? -2.885 3.957 -7.803 1.00 75.00 95 SER A O 1
ATOM 771 N N . MET A 1 96 ? -1.576 2.899 -9.304 1.00 84.19 96 MET A N 1
ATOM 772 C CA . MET A 1 96 ? -0.400 3.716 -9.008 1.00 84.19 96 MET A CA 1
ATOM 773 C C . MET A 1 96 ? -0.614 5.121 -9.571 1.00 84.19 96 MET A C 1
ATOM 775 O O . MET A 1 96 ? -0.937 5.294 -10.745 1.00 84.19 96 MET A O 1
ATOM 779 N N . GLU A 1 97 ? -0.424 6.113 -8.714 1.00 80.12 97 GLU A N 1
ATOM 780 C CA . GLU A 1 97 ? -0.619 7.529 -9.002 1.00 80.12 97 GLU A CA 1
ATOM 781 C C . GLU A 1 97 ? 0.325 8.348 -8.113 1.00 80.12 97 GLU A C 1
ATOM 783 O O . GLU A 1 97 ? 0.926 7.819 -7.177 1.00 80.12 97 GLU A O 1
ATOM 788 N N . GLY A 1 98 ? 0.429 9.650 -8.374 1.00 85.19 98 GLY A N 1
ATOM 789 C CA . GLY A 1 98 ? 1.280 10.542 -7.588 1.00 85.19 98 GLY A CA 1
ATOM 790 C C . GLY A 1 98 ? 2.772 10.370 -7.872 1.00 85.19 98 GLY A C 1
ATOM 791 O O . GLY A 1 98 ? 3.205 9.476 -8.595 1.00 85.19 98 GLY A O 1
ATOM 792 N N . ASP A 1 99 ? 3.586 11.268 -7.334 1.00 86.44 99 ASP A N 1
ATOM 793 C CA . ASP A 1 99 ? 4.972 11.400 -7.793 1.00 86.44 99 ASP A CA 1
ATOM 794 C C . ASP A 1 99 ? 5.930 10.342 -7.234 1.00 86.44 99 ASP A C 1
ATOM 796 O O . ASP A 1 99 ? 6.970 10.096 -7.844 1.00 86.44 99 ASP A O 1
ATOM 800 N N . TYR A 1 100 ? 5.575 9.692 -6.121 1.00 88.00 100 TYR A N 1
ATOM 801 C CA . TYR A 1 100 ? 6.488 8.821 -5.374 1.00 88.00 100 TYR A CA 1
ATOM 802 C C . TYR A 1 100 ? 6.170 7.324 -5.455 1.00 88.00 100 TYR A C 1
ATOM 804 O O . TYR A 1 100 ? 7.096 6.525 -5.358 1.00 88.00 100 TYR A O 1
ATOM 812 N N . ASN A 1 101 ? 4.919 6.931 -5.738 1.00 88.94 101 ASN A N 1
ATOM 813 C CA . ASN A 1 101 ? 4.498 5.523 -5.706 1.00 88.94 101 ASN A CA 1
ATOM 814 C C . ASN A 1 101 ? 5.414 4.593 -6.512 1.00 88.94 101 ASN A C 1
ATOM 816 O O . ASN A 1 101 ? 5.814 3.548 -6.005 1.00 88.94 101 ASN A O 1
ATOM 820 N N . TYR A 1 102 ? 5.762 4.964 -7.751 1.00 90.44 102 TYR A N 1
ATOM 821 C CA . TYR A 1 102 ? 6.660 4.145 -8.567 1.00 90.44 102 TYR A CA 1
ATOM 822 C C . TYR A 1 102 ? 8.038 3.980 -7.913 1.00 90.44 102 TYR A C 1
ATOM 824 O O . TYR A 1 102 ? 8.533 2.863 -7.831 1.00 90.44 102 TYR A O 1
ATOM 832 N N . TYR A 1 103 ? 8.643 5.065 -7.421 1.00 90.00 103 TYR A N 1
ATOM 833 C CA . TYR A 1 103 ? 9.967 5.021 -6.793 1.00 90.00 103 TYR A CA 1
ATOM 834 C C . TYR A 1 103 ? 9.977 4.211 -5.498 1.00 90.00 103 TYR A C 1
ATOM 836 O O . TYR A 1 103 ? 10.951 3.516 -5.224 1.00 90.00 103 TYR A O 1
ATOM 844 N N . ASP A 1 104 ? 8.917 4.298 -4.700 1.00 91.81 104 ASP A N 1
ATOM 845 C CA . ASP A 1 104 ? 8.825 3.570 -3.437 1.00 91.81 104 ASP A CA 1
ATOM 846 C C . ASP A 1 104 ? 8.635 2.066 -3.675 1.00 91.81 104 ASP A C 1
ATOM 848 O O . ASP A 1 104 ? 9.301 1.251 -3.035 1.00 91.81 104 ASP A O 1
ATOM 852 N N . ILE A 1 105 ? 7.818 1.692 -4.666 1.00 92.19 105 ILE A N 1
ATOM 853 C CA . ILE A 1 105 ? 7.662 0.296 -5.100 1.00 92.19 105 ILE A CA 1
ATOM 854 C C . ILE A 1 105 ? 8.959 -0.230 -5.727 1.00 92.19 105 ILE A C 1
ATOM 856 O O . ILE A 1 105 ? 9.387 -1.332 -5.396 1.00 92.19 105 ILE A O 1
ATOM 860 N N . ASP A 1 106 ? 9.605 0.542 -6.601 1.00 91.81 106 ASP A N 1
ATOM 861 C CA . ASP A 1 106 ? 10.883 0.175 -7.224 1.00 91.81 106 ASP A CA 1
ATOM 862 C C . ASP A 1 106 ? 11.976 -0.037 -6.167 1.00 91.81 106 ASP A C 1
ATOM 864 O O . ASP A 1 106 ? 12.658 -1.062 -6.172 1.00 91.81 106 ASP A O 1
ATOM 868 N N . ARG A 1 107 ? 12.079 0.863 -5.179 1.00 93.25 107 ARG A N 1
ATOM 869 C CA . ARG A 1 107 ? 13.001 0.720 -4.042 1.00 93.25 107 ARG A CA 1
ATOM 870 C C . ARG A 1 107 ? 12.701 -0.533 -3.221 1.00 93.25 107 ARG A C 1
ATOM 872 O O . ARG A 1 107 ? 13.628 -1.228 -2.815 1.00 93.25 107 ARG A O 1
ATOM 879 N N . LEU A 1 108 ? 11.426 -0.834 -2.976 1.00 93.81 108 LEU A N 1
ATOM 880 C CA . LEU A 1 108 ? 11.024 -2.039 -2.255 1.00 93.81 108 LEU A CA 1
ATOM 881 C C . LEU A 1 108 ? 11.428 -3.303 -3.024 1.00 93.81 108 LEU A C 1
ATOM 883 O O . LEU A 1 108 ? 12.067 -4.185 -2.456 1.00 93.81 108 LEU A O 1
ATOM 887 N N . LEU A 1 109 ? 11.094 -3.383 -4.312 1.00 94.56 109 LEU A N 1
ATOM 888 C CA . LEU A 1 109 ? 11.332 -4.566 -5.145 1.00 94.56 109 LEU A CA 1
ATOM 889 C C . LEU A 1 109 ? 12.791 -4.726 -5.588 1.00 94.56 109 LEU A C 1
ATOM 891 O O . LEU A 1 109 ? 13.155 -5.795 -6.059 1.00 94.56 109 LEU A O 1
ATOM 895 N N . SER A 1 110 ? 13.626 -3.699 -5.433 1.00 94.25 110 SER A N 1
ATOM 896 C CA . SER A 1 110 ? 15.081 -3.780 -5.629 1.00 94.25 110 SER A CA 1
ATOM 897 C C . SER A 1 110 ? 15.864 -3.964 -4.323 1.00 94.25 110 SER A C 1
ATOM 899 O O . SER A 1 110 ? 17.086 -4.113 -4.358 1.00 94.25 110 SER A O 1
ATOM 901 N N . SER A 1 111 ? 15.186 -3.963 -3.170 1.00 94.56 111 SER A N 1
ATOM 902 C CA . SER A 1 111 ? 15.819 -4.151 -1.862 1.00 94.56 111 SER A CA 1
ATOM 903 C C . SER A 1 111 ? 16.316 -5.583 -1.649 1.00 94.56 111 SER A C 1
ATOM 905 O O . SER A 1 111 ? 15.804 -6.530 -2.245 1.00 94.56 111 SER A O 1
ATOM 907 N N . GLU A 1 112 ? 17.260 -5.767 -0.722 1.00 94.38 112 GLU A N 1
ATOM 908 C CA . GLU A 1 112 ? 17.673 -7.111 -0.287 1.00 94.38 112 GLU A CA 1
ATOM 909 C C . GLU A 1 112 ? 16.512 -7.909 0.329 1.00 94.38 112 GLU A C 1
ATOM 911 O O . GLU A 1 112 ? 16.470 -9.130 0.206 1.00 94.38 112 GLU A O 1
ATOM 916 N N . GLU A 1 113 ? 15.548 -7.233 0.966 1.00 92.88 113 GLU A N 1
ATOM 917 C CA . GLU A 1 113 ? 14.439 -7.892 1.663 1.00 92.88 113 GLU A CA 1
ATOM 918 C C . GLU A 1 113 ? 13.409 -8.494 0.698 1.00 92.88 113 GLU A C 1
ATOM 920 O O . GLU A 1 113 ? 12.823 -9.523 1.036 1.00 92.88 113 GLU A O 1
ATOM 925 N N . TYR A 1 114 ? 13.168 -7.877 -0.469 1.00 95.44 114 TYR A N 1
ATOM 926 C CA . TYR A 1 114 ? 12.114 -8.283 -1.420 1.00 95.44 114 TYR A CA 1
ATOM 927 C C . TYR A 1 114 ? 12.554 -8.435 -2.879 1.00 95.44 114 TYR A C 1
ATOM 929 O O . TYR A 1 114 ? 11.710 -8.692 -3.741 1.00 95.44 114 TYR A O 1
ATOM 937 N N . GLY A 1 115 ? 13.851 -8.336 -3.171 1.00 95.00 115 GLY A N 1
ATOM 938 C CA . GLY A 1 115 ? 14.395 -8.503 -4.521 1.00 95.00 115 GLY A CA 1
ATOM 939 C C . GLY A 1 115 ? 14.050 -9.846 -5.166 1.00 95.00 115 GLY A C 1
ATOM 940 O O . GLY A 1 115 ? 13.753 -9.915 -6.358 1.00 95.00 115 GLY A O 1
ATOM 941 N N . ASP A 1 116 ? 13.992 -10.912 -4.366 1.00 94.88 116 ASP A N 1
ATOM 942 C CA . ASP A 1 116 ? 13.570 -12.255 -4.783 1.00 94.88 116 ASP A CA 1
ATOM 943 C C . ASP A 1 116 ? 12.104 -12.317 -5.250 1.00 94.88 116 ASP A C 1
ATOM 945 O O . ASP A 1 116 ? 11.731 -13.189 -6.035 1.00 94.88 116 ASP A O 1
ATOM 949 N N . MET A 1 117 ? 11.267 -11.378 -4.803 1.00 95.56 117 MET A N 1
ATOM 950 C CA . MET A 1 117 ? 9.835 -11.344 -5.097 1.00 95.56 117 MET A CA 1
ATOM 951 C C . MET A 1 117 ? 9.472 -10.451 -6.286 1.00 95.56 117 MET A C 1
ATOM 953 O O . MET A 1 117 ? 8.317 -10.476 -6.713 1.00 95.56 117 MET A O 1
ATOM 957 N N . ALA A 1 118 ? 10.416 -9.703 -6.866 1.00 93.81 118 ALA A N 1
ATOM 958 C CA . ALA A 1 118 ? 10.147 -8.785 -7.978 1.00 93.81 118 ALA A CA 1
ATOM 959 C C . ALA A 1 118 ? 9.473 -9.482 -9.179 1.00 93.81 118 ALA A C 1
ATOM 961 O O . ALA A 1 118 ? 8.515 -8.964 -9.750 1.00 93.81 118 ALA A O 1
ATOM 962 N N . GLY A 1 119 ? 9.890 -10.713 -9.505 1.00 93.31 119 GLY A N 1
ATOM 963 C CA . GLY A 1 119 ? 9.277 -11.533 -10.564 1.00 93.31 119 GLY A CA 1
ATOM 964 C C . GLY A 1 119 ? 7.866 -12.052 -10.245 1.00 93.31 119 GLY A C 1
ATOM 965 O O . GLY A 1 119 ? 7.223 -12.678 -11.093 1.00 93.31 119 GLY A O 1
AT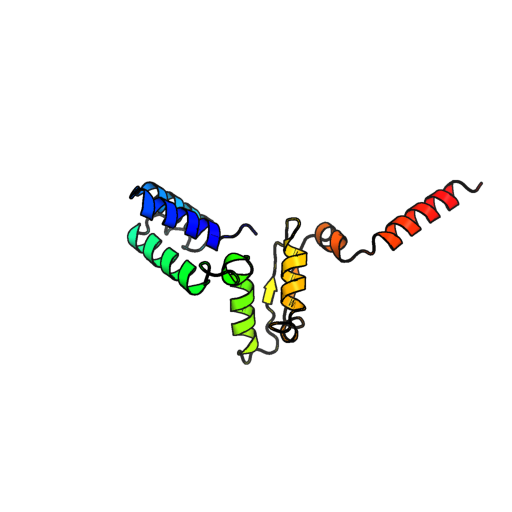OM 966 N N . ARG A 1 120 ? 7.372 -11.809 -9.024 1.00 94.69 120 ARG A N 1
ATOM 967 C CA . ARG A 1 120 ? 6.048 -12.222 -8.545 1.00 94.69 120 ARG A CA 1
ATOM 968 C C . ARG A 1 120 ? 5.053 -11.063 -8.419 1.00 94.69 120 ARG A C 1
ATOM 970 O O . ARG A 1 120 ? 3.958 -11.264 -7.892 1.00 94.69 120 ARG A O 1
ATOM 977 N N . VAL A 1 121 ? 5.395 -9.884 -8.939 1.00 95.19 121 VAL A N 1
ATOM 978 C CA . VAL A 1 121 ? 4.556 -8.680 -8.902 1.00 95.19 121 VAL A CA 1
ATOM 979 C C . VAL A 1 121 ? 4.154 -8.252 -10.311 1.00 95.19 121 VAL A C 1
ATOM 981 O O . VAL A 1 121 ? 4.959 -8.273 -11.238 1.00 95.19 121 VAL A O 1
ATOM 984 N N . VAL A 1 122 ? 2.898 -7.837 -10.470 1.00 94.25 122 VAL A N 1
ATOM 985 C CA . VAL A 1 122 ? 2.381 -7.207 -11.688 1.00 94.25 122 VAL A CA 1
ATOM 986 C C . VAL A 1 122 ? 1.983 -5.777 -11.349 1.00 94.25 122 VAL A C 1
ATOM 988 O O . VAL A 1 122 ? 1.061 -5.553 -10.564 1.00 94.25 122 VAL A O 1
ATOM 991 N N . LEU A 1 123 ? 2.678 -4.806 -11.941 1.00 90.62 123 LEU A N 1
ATOM 992 C CA . LEU A 1 123 ? 2.365 -3.387 -11.783 1.00 90.62 123 LEU A CA 1
ATOM 993 C C . LEU A 1 123 ? 1.419 -2.931 -12.891 1.00 90.62 123 LEU A C 1
ATOM 995 O O . LEU A 1 123 ? 1.684 -3.144 -14.073 1.00 90.62 123 LEU A O 1
ATOM 999 N N . THR A 1 124 ? 0.331 -2.266 -12.509 1.00 88.56 124 THR A N 1
ATOM 1000 C CA . THR A 1 124 ? -0.637 -1.690 -13.450 1.00 88.56 124 THR A CA 1
ATOM 1001 C C . THR A 1 124 ? -0.860 -0.212 -13.139 1.00 88.56 124 THR A C 1
ATOM 1003 O O . THR A 1 124 ? -1.105 0.175 -11.995 1.00 88.56 124 THR A O 1
ATOM 1006 N N . ALA A 1 125 ? -0.737 0.630 -14.163 1.00 88.19 125 ALA A N 1
ATOM 1007 C CA . ALA A 1 125 ? -0.949 2.071 -14.081 1.00 88.19 125 ALA A CA 1
ATOM 1008 C C . ALA A 1 125 ? -1.240 2.646 -15.471 1.00 88.19 125 ALA A C 1
ATOM 1010 O O . ALA A 1 125 ? -1.062 1.960 -16.481 1.00 88.19 125 ALA A O 1
ATOM 1011 N N . GLU A 1 126 ? -1.672 3.908 -15.530 1.00 88.19 126 GLU A N 1
ATOM 1012 C CA . GLU A 1 126 ? -1.883 4.568 -16.817 1.00 88.19 126 GLU A CA 1
ATOM 1013 C C . GLU A 1 126 ? -0.587 4.606 -17.649 1.00 88.19 126 GLU A C 1
ATOM 1015 O O . GLU A 1 126 ? 0.490 4.868 -17.100 1.00 88.19 126 GLU A O 1
ATOM 1020 N N . PRO A 1 127 ? -0.658 4.422 -18.982 1.00 85.19 127 PRO A N 1
ATOM 1021 C CA . PRO A 1 127 ? 0.528 4.424 -19.839 1.00 85.19 127 PRO A CA 1
ATOM 1022 C C . PRO A 1 127 ? 1.391 5.680 -19.682 1.00 85.19 127 PRO A C 1
ATOM 1024 O O . PRO A 1 127 ? 2.614 5.587 -19.591 1.00 85.19 127 PRO A O 1
ATOM 1027 N N . ASN A 1 128 ? 0.756 6.853 -19.585 1.00 85.31 128 ASN A N 1
ATOM 1028 C CA . ASN A 1 128 ? 1.455 8.124 -19.393 1.00 85.31 128 ASN A CA 1
ATOM 1029 C C . ASN A 1 128 ? 2.163 8.198 -18.039 1.00 85.31 128 ASN A C 1
ATOM 1031 O O . ASN A 1 128 ? 3.230 8.799 -17.946 1.00 85.31 128 ASN A O 1
ATOM 1035 N N . TYR A 1 129 ? 1.590 7.582 -17.003 1.00 87.50 129 TYR A N 1
ATOM 1036 C CA . TYR A 1 129 ? 2.217 7.507 -15.692 1.00 87.50 129 TYR A CA 1
ATOM 1037 C C . TYR A 1 129 ? 3.496 6.672 -15.756 1.00 87.50 129 TYR A C 1
ATOM 1039 O O . TYR A 1 129 ? 4.562 7.168 -15.406 1.00 87.50 129 TYR A O 1
ATOM 1047 N N . LEU A 1 130 ? 3.420 5.447 -16.291 1.00 84.75 130 LEU A N 1
ATOM 1048 C CA . LEU A 1 130 ? 4.588 4.565 -16.421 1.00 84.75 130 LEU A CA 1
ATOM 1049 C C . LEU A 1 130 ? 5.669 5.152 -17.329 1.00 84.75 130 LEU A C 1
ATOM 1051 O O . LEU A 1 130 ? 6.854 5.036 -17.019 1.00 84.75 130 LEU A O 1
ATOM 1055 N N . ALA A 1 131 ? 5.278 5.822 -18.416 1.00 84.75 131 ALA A N 1
ATOM 1056 C CA . ALA A 1 131 ? 6.212 6.447 -19.347 1.00 84.75 131 ALA A CA 1
ATOM 1057 C C . ALA A 1 131 ? 7.144 7.464 -18.668 1.00 84.75 131 ALA A C 1
ATOM 1059 O O . ALA A 1 131 ? 8.282 7.626 -19.108 1.00 84.75 131 ALA A O 1
ATOM 1060 N N . ARG A 1 132 ? 6.715 8.112 -17.573 1.00 85.38 132 ARG A N 1
ATOM 1061 C CA . ARG A 1 132 ? 7.563 9.034 -16.792 1.00 85.38 132 ARG A CA 1
ATOM 1062 C C . ARG A 1 132 ? 8.809 8.354 -16.220 1.00 85.38 132 ARG A C 1
ATOM 1064 O O . ARG A 1 132 ? 9.810 9.032 -16.012 1.00 85.38 132 ARG A O 1
ATOM 1071 N N . PHE A 1 133 ? 8.739 7.047 -15.969 1.00 85.25 133 PHE A N 1
ATOM 1072 C CA . PHE A 1 133 ? 9.776 6.284 -15.271 1.00 85.25 133 PHE A CA 1
ATOM 1073 C C . PHE A 1 133 ? 10.487 5.275 -16.178 1.00 85.25 133 PHE A C 1
ATOM 1075 O O . PHE A 1 133 ? 11.647 4.955 -15.945 1.00 85.25 133 PHE A O 1
ATOM 1082 N N . SER A 1 134 ? 9.818 4.801 -17.233 1.00 78.50 134 SER A N 1
ATOM 1083 C CA . SER A 1 134 ? 10.377 3.840 -18.191 1.00 78.50 134 SER A CA 1
ATOM 1084 C C . SER A 1 134 ? 11.023 4.486 -19.420 1.00 78.50 134 SER A C 1
ATOM 1086 O O . SER A 1 134 ? 11.704 3.802 -20.186 1.00 78.50 134 SER A O 1
ATOM 1088 N N . SER A 1 135 ? 10.837 5.795 -19.633 1.00 77.19 135 SER A N 1
ATOM 1089 C CA . SER A 1 135 ? 11.453 6.502 -20.757 1.00 77.19 135 SER A CA 1
ATOM 1090 C C . SER A 1 135 ? 12.784 7.152 -20.378 1.00 77.19 135 SER A C 1
ATOM 1092 O O . SER A 1 135 ? 12.929 7.843 -19.371 1.00 77.19 135 SER A O 1
ATOM 1094 N N . ALA A 1 136 ? 13.784 6.978 -21.241 1.00 79.25 136 ALA A N 1
ATOM 1095 C CA . ALA A 1 136 ? 15.019 7.738 -21.146 1.00 79.25 136 ALA A CA 1
ATOM 1096 C C . ALA A 1 136 ? 14.781 9.148 -21.706 1.00 79.25 136 ALA A C 1
ATOM 1098 O O . ALA A 1 136 ? 14.765 9.353 -22.923 1.00 79.25 136 ALA A O 1
ATOM 1099 N N . ASN A 1 137 ? 14.639 10.144 -20.826 1.00 76.69 137 ASN A N 1
ATOM 1100 C CA . ASN A 1 137 ? 14.424 11.550 -21.210 1.00 76.69 137 ASN A CA 1
ATOM 1101 C C . ASN A 1 137 ? 15.455 12.063 -22.236 1.00 76.69 137 ASN A C 1
ATOM 1103 O O . ASN A 1 137 ? 15.140 12.874 -23.113 1.00 76.69 137 ASN A O 1
ATOM 1107 N N . GLN A 1 138 ? 16.692 11.565 -22.168 1.00 76.50 138 GLN A N 1
ATOM 1108 C CA . GLN A 1 138 ? 17.744 11.879 -23.137 1.00 76.50 138 GLN A CA 1
ATOM 1109 C C . GLN A 1 138 ? 17.431 11.359 -24.545 1.00 76.50 138 GLN A C 1
ATOM 1111 O O . GLN A 1 138 ? 17.660 12.071 -25.516 1.00 76.50 138 GLN A O 1
ATOM 1116 N N . VAL A 1 139 ? 16.843 10.169 -24.670 1.00 78.69 139 VAL A N 1
ATOM 1117 C CA . VAL A 1 139 ? 16.453 9.593 -25.966 1.00 78.69 139 VAL A CA 1
ATOM 1118 C C . VAL A 1 139 ? 15.312 10.401 -26.581 1.00 78.69 139 VAL A C 1
ATOM 1120 O O . VAL A 1 139 ? 15.389 10.791 -27.745 1.00 78.69 139 VAL A O 1
ATOM 1123 N N . VAL A 1 140 ? 14.293 10.738 -25.786 1.00 78.50 140 VAL A N 1
ATOM 1124 C CA . VAL A 1 140 ? 13.142 11.531 -26.254 1.00 78.50 140 VAL A CA 1
ATOM 1125 C C . VAL A 1 140 ? 13.575 12.937 -26.680 1.00 78.50 140 VAL A C 1
ATOM 1127 O O . VAL A 1 140 ? 13.169 13.438 -27.732 1.00 78.50 140 VAL A O 1
ATOM 1130 N N . SER A 1 141 ? 14.426 13.590 -25.884 1.00 80.31 141 SER A N 1
ATOM 1131 C CA . SER A 1 141 ? 14.945 14.922 -26.213 1.00 80.31 141 SER A CA 1
ATOM 1132 C C . SER A 1 141 ? 15.881 14.905 -27.423 1.00 80.31 141 SER A C 1
ATOM 1134 O O . SER A 1 141 ? 15.789 15.805 -28.260 1.00 80.31 141 SER A O 1
ATOM 1136 N N . TYR A 1 142 ? 16.723 13.876 -27.561 1.00 85.56 142 TYR A N 1
ATOM 1137 C CA . TYR A 1 142 ? 17.553 13.664 -28.744 1.00 85.56 142 TYR A CA 1
ATOM 1138 C C . TYR A 1 142 ? 16.699 13.521 -30.007 1.00 85.56 142 TYR A C 1
ATOM 1140 O O . TYR A 1 142 ? 16.894 14.284 -30.952 1.00 85.56 142 TYR A O 1
ATOM 1148 N N . GLN A 1 143 ? 15.707 12.624 -30.008 1.00 82.12 143 GLN A N 1
ATOM 1149 C CA . GLN A 1 143 ? 14.825 12.422 -31.160 1.00 82.12 143 GLN A CA 1
ATOM 1150 C C . GLN A 1 143 ? 14.086 13.708 -31.544 1.00 82.12 143 GLN A C 1
ATOM 1152 O O . GLN A 1 143 ? 14.023 14.053 -32.721 1.00 82.12 143 GLN A O 1
ATOM 1157 N N . ARG A 1 144 ? 13.596 14.478 -30.564 1.00 84.38 144 ARG A N 1
ATOM 1158 C CA . ARG A 1 144 ? 12.950 15.773 -30.828 1.00 84.38 144 ARG A CA 1
ATOM 1159 C C . ARG A 1 144 ? 13.901 16.769 -31.498 1.00 84.38 144 ARG A C 1
ATOM 1161 O O . ARG A 1 144 ? 13.517 17.421 -32.465 1.00 84.38 144 ARG A O 1
ATOM 1168 N N . ARG A 1 145 ? 15.140 16.888 -31.003 1.00 87.31 145 ARG A N 1
ATOM 1169 C CA . ARG A 1 145 ? 16.167 17.760 -31.605 1.00 87.31 145 ARG A CA 1
ATOM 1170 C C . ARG A 1 145 ? 16.511 17.314 -33.022 1.00 87.31 145 ARG A C 1
ATOM 1172 O O . ARG A 1 145 ? 16.589 18.158 -33.907 1.00 87.31 145 ARG A O 1
ATOM 1179 N N . PHE A 1 146 ? 16.666 16.009 -33.231 1.00 88.69 146 PHE A N 1
ATOM 1180 C CA . PHE A 1 146 ? 16.939 15.425 -34.539 1.00 88.69 146 PHE A CA 1
ATOM 1181 C C . PHE A 1 146 ? 15.821 15.733 -35.543 1.00 88.69 146 PHE A C 1
ATOM 1183 O O . PHE A 1 146 ? 16.095 16.267 -36.613 1.00 88.69 146 PHE A O 1
ATOM 1190 N N . MET A 1 147 ? 14.558 15.489 -35.178 1.00 90.00 147 MET A N 1
ATOM 1191 C CA . MET A 1 147 ? 13.408 15.765 -36.048 1.00 90.00 147 MET A CA 1
ATOM 1192 C C . MET A 1 147 ? 13.264 17.257 -36.371 1.00 90.00 147 MET A C 1
ATOM 1194 O O . MET A 1 147 ? 12.975 17.616 -37.510 1.00 90.00 147 MET A O 1
ATOM 1198 N N . ASN A 1 148 ? 13.511 18.140 -35.399 1.00 88.38 148 ASN A N 1
ATOM 1199 C CA . ASN A 1 148 ? 13.505 19.585 -35.635 1.00 88.38 148 ASN A CA 1
ATOM 1200 C C . ASN A 1 148 ? 14.627 20.019 -36.590 1.00 88.38 148 ASN A C 1
ATOM 1202 O O . ASN A 1 148 ? 14.386 20.843 -37.469 1.00 88.38 148 ASN A O 1
ATOM 1206 N N . ALA A 1 149 ? 15.830 19.456 -36.445 1.00 87.81 149 ALA A N 1
ATOM 1207 C CA . ALA A 1 149 ? 16.944 19.721 -37.353 1.00 87.81 149 ALA A CA 1
ATOM 1208 C C . ALA A 1 149 ? 16.651 19.211 -38.775 1.00 87.81 149 ALA A C 1
ATOM 1210 O O . ALA A 1 149 ? 16.887 19.934 -39.737 1.00 87.81 149 ALA A O 1
ATOM 1211 N N . ALA A 1 150 ? 16.068 18.015 -38.908 1.00 86.62 150 ALA A N 1
ATOM 1212 C CA . ALA A 1 150 ? 15.668 17.449 -40.196 1.00 86.62 150 ALA A CA 1
ATOM 1213 C C . ALA A 1 150 ? 14.569 18.275 -40.894 1.00 86.62 150 ALA A C 1
ATOM 1215 O O . ALA A 1 150 ? 14.623 18.457 -42.104 1.00 86.62 150 ALA A O 1
ATOM 1216 N N . ASN A 1 151 ? 13.607 18.825 -40.144 1.00 83.38 151 ASN A N 1
ATOM 1217 C CA . ASN A 1 151 ? 12.549 19.686 -40.693 1.00 83.38 151 ASN A CA 1
ATOM 1218 C C . ASN A 1 151 ? 13.035 21.097 -41.075 1.00 83.38 151 ASN A C 1
ATOM 1220 O O . ASN A 1 151 ? 12.405 21.756 -41.902 1.00 83.38 151 ASN A O 1
ATOM 1224 N N . GLY A 1 152 ? 14.116 21.580 -40.452 1.00 72.56 152 GLY A N 1
ATOM 1225 C CA . GLY A 1 152 ? 14.739 22.874 -40.749 1.00 72.56 152 GLY A CA 1
ATOM 1226 C C . GLY A 1 152 ? 15.823 22.820 -41.831 1.00 72.56 1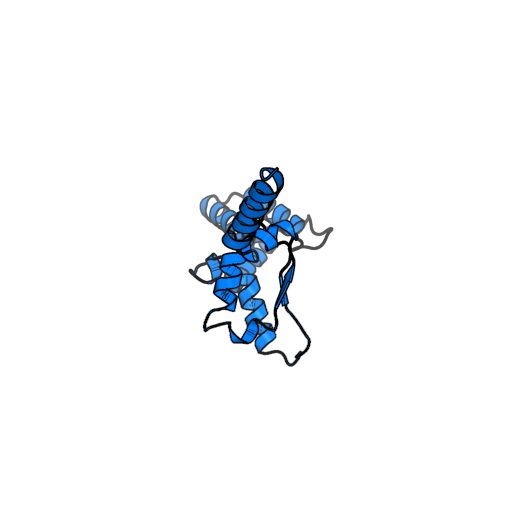52 GLY A C 1
ATOM 1227 O O . GLY A 1 152 ? 16.192 23.862 -42.365 1.00 72.56 152 GLY A O 1
ATOM 1228 N N . ALA A 1 153 ? 16.322 21.629 -42.167 1.00 56.78 153 ALA A N 1
ATOM 1229 C CA . ALA A 1 153 ? 17.246 21.408 -43.271 1.00 56.78 153 ALA A CA 1
ATOM 1230 C C . ALA A 1 153 ? 16.466 21.353 -44.598 1.00 56.78 153 ALA A C 1
ATOM 1232 O O . ALA A 1 153 ? 16.010 20.292 -45.024 1.00 56.78 153 ALA A O 1
ATOM 1233 N N . LYS A 1 154 ? 16.286 22.515 -45.230 1.00 46.22 154 LYS A N 1
ATOM 1234 C CA . LYS A 1 154 ? 15.967 22.635 -46.658 1.00 46.22 154 LYS A CA 1
ATOM 1235 C C . LYS A 1 154 ? 17.175 23.162 -47.409 1.00 46.22 154 LYS A C 1
ATOM 1237 O O . LYS A 1 154 ? 17.832 24.076 -46.863 1.00 46.22 154 LYS A O 1
#

Radius of gyration: 21.57 Å; chains: 1; bounding box: 43×46×70 Å

pLDDT: mean 88.82, std 8.47, range [43.31, 96.5]

Foldseek 3Di:
DPQLLVLLVVLLVVCVVPVDLVSLLVLLVSCPVVVVDDPVCNPPDSVVSNVSSVVVNVQLVCVDPNSVPSCSVVVVVLVVVVPDPCVPAAAEDDDDDDDCSVVVVVCQCVDPVNVVCVVRYDYDDDPVVVCVPPDDPVVVVVVVVVVVVVVPPD